Protein AF-A0A6I9NX48-F1 (afdb_monomer_lite)

Structure (mmCIF, N/CA/C/O backbone):
data_AF-A0A6I9NX48-F1
#
_entry.id   AF-A0A6I9NX48-F1
#
loop_
_atom_site.group_PDB
_atom_site.id
_atom_site.type_symbol
_atom_site.label_atom_id
_atom_site.label_alt_id
_atom_site.label_comp_id
_atom_site.label_asym_id
_atom_site.label_entity_id
_atom_site.label_seq_id
_atom_site.pdbx_PDB_ins_code
_atom_site.Cartn_x
_atom_site.Cartn_y
_atom_site.Cartn_z
_atom_site.occupancy
_atom_site.B_iso_or_equiv
_atom_site.auth_seq_id
_atom_site.auth_comp_id
_atom_site.auth_asym_id
_atom_site.auth_atom_id
_atom_site.pdbx_PDB_model_num
ATOM 1 N N . MET A 1 1 ? 32.209 -19.668 -57.848 1.00 41.44 1 MET A N 1
ATOM 2 C CA . MET A 1 1 ? 31.149 -20.028 -56.884 1.00 41.44 1 MET A CA 1
ATOM 3 C C . MET A 1 1 ? 31.487 -19.347 -55.571 1.00 41.44 1 MET A C 1
ATOM 5 O O . MET A 1 1 ? 32.591 -19.558 -55.089 1.00 41.44 1 MET A O 1
ATOM 9 N N . VAL A 1 2 ? 30.622 -18.464 -55.069 1.00 51.88 2 VAL A N 1
ATOM 10 C CA . VAL A 1 2 ? 30.822 -17.770 -53.785 1.00 51.88 2 VAL A CA 1
ATOM 11 C C . VAL A 1 2 ? 30.225 -18.647 -52.689 1.00 51.88 2 VAL A C 1
ATOM 13 O O . VAL A 1 2 ? 29.067 -19.043 -52.777 1.00 51.88 2 VAL A O 1
ATOM 16 N N . GLN A 1 3 ? 31.054 -19.012 -51.718 1.00 57.00 3 GLN A N 1
ATOM 17 C CA . GLN A 1 3 ? 30.684 -19.837 -50.572 1.00 57.00 3 GLN A CA 1
ATOM 18 C C . GLN A 1 3 ? 29.871 -18.972 -49.590 1.00 57.00 3 GLN A C 1
ATOM 20 O O . GLN A 1 3 ? 30.356 -17.896 -49.234 1.00 57.00 3 GLN A O 1
ATOM 25 N N . PRO A 1 4 ? 28.652 -19.366 -49.175 1.00 53.69 4 PRO A N 1
ATOM 26 C CA . PRO A 1 4 ? 27.907 -18.594 -48.188 1.00 53.69 4 PRO A CA 1
ATOM 27 C C . PRO A 1 4 ? 28.587 -18.750 -46.823 1.00 53.69 4 PRO A C 1
ATOM 29 O O . PRO A 1 4 ? 28.952 -19.859 -46.427 1.00 53.69 4 PRO A O 1
ATOM 32 N N . GLN A 1 5 ? 28.801 -17.634 -46.124 1.00 51.09 5 GLN A N 1
ATOM 33 C CA . GLN A 1 5 ? 29.239 -17.657 -44.730 1.00 51.09 5 GLN A CA 1
ATOM 34 C C . GLN A 1 5 ? 28.156 -18.318 -43.863 1.00 51.09 5 GLN A C 1
ATOM 36 O O . GLN A 1 5 ? 26.971 -18.146 -44.146 1.00 51.09 5 GLN A O 1
ATOM 41 N N . PRO A 1 6 ? 28.539 -19.080 -42.826 1.00 49.19 6 PRO A N 1
ATOM 42 C CA . PRO A 1 6 ? 27.578 -19.661 -41.910 1.00 49.19 6 PRO A CA 1
ATOM 43 C C . PRO A 1 6 ? 27.044 -18.547 -41.012 1.00 49.19 6 PRO A C 1
ATOM 45 O O . PRO A 1 6 ? 27.795 -17.968 -40.226 1.00 49.19 6 PRO A O 1
ATOM 48 N N . ASP A 1 7 ? 25.752 -18.255 -41.130 1.00 53.69 7 ASP A N 1
ATOM 49 C CA . ASP A 1 7 ? 25.029 -17.460 -40.145 1.00 53.69 7 ASP A CA 1
ATOM 50 C C . ASP A 1 7 ? 25.147 -18.172 -38.790 1.00 53.69 7 ASP A C 1
ATOM 52 O O . ASP A 1 7 ? 24.549 -19.225 -38.552 1.00 53.69 7 ASP A O 1
ATOM 56 N N . GLY A 1 8 ? 26.005 -17.639 -37.919 1.00 56.28 8 GLY A N 1
ATOM 57 C CA . GLY A 1 8 ? 26.118 -18.100 -36.542 1.00 56.28 8 GLY A CA 1
ATOM 58 C C . GLY A 1 8 ? 24.785 -17.899 -35.811 1.00 56.28 8 GLY A C 1
ATOM 59 O O . GLY A 1 8 ? 24.051 -16.959 -36.125 1.00 56.28 8 GLY A O 1
ATOM 60 N N . PRO A 1 9 ? 24.441 -18.763 -34.841 1.00 47.34 9 PRO A N 1
ATOM 61 C CA . PRO A 1 9 ? 23.169 -18.674 -34.143 1.00 47.34 9 PRO A CA 1
ATOM 62 C C . PRO A 1 9 ? 23.071 -17.322 -33.434 1.00 47.34 9 PRO A C 1
ATOM 64 O O . PRO A 1 9 ? 23.881 -17.000 -32.565 1.00 47.34 9 PRO A O 1
ATOM 67 N N . MET A 1 10 ? 22.068 -16.530 -33.812 1.00 52.53 10 MET A N 1
ATOM 68 C CA . MET A 1 10 ? 21.674 -15.310 -33.113 1.00 52.53 10 MET A CA 1
ATOM 69 C C . MET A 1 10 ? 21.139 -15.721 -31.731 1.00 52.53 10 MET A C 1
ATOM 71 O O . MET A 1 10 ? 19.951 -15.987 -31.550 1.00 52.53 10 MET A O 1
ATOM 75 N N . GLN A 1 11 ? 22.045 -15.877 -30.767 1.00 46.75 11 GLN A N 1
ATOM 76 C CA . GLN A 1 11 ? 21.730 -16.215 -29.385 1.00 46.75 11 GLN A CA 1
ATOM 77 C C . GLN A 1 11 ? 21.215 -14.951 -28.696 1.00 46.75 11 GLN A C 1
ATOM 79 O O . GLN A 1 11 ? 21.973 -14.159 -28.141 1.00 46.75 11 GLN A O 1
ATOM 84 N N . TRP A 1 12 ? 19.907 -14.728 -28.783 1.00 49.53 12 TRP A N 1
ATOM 85 C CA . TRP A 1 12 ? 19.230 -13.780 -27.909 1.00 49.53 12 TRP A CA 1
ATOM 86 C C . TRP A 1 12 ? 19.126 -14.444 -26.539 1.00 49.53 12 TRP A C 1
ATOM 88 O O . TRP A 1 12 ? 18.142 -15.123 -26.250 1.00 49.53 12 TRP A O 1
ATOM 98 N N . ASP A 1 13 ? 20.174 -14.314 -25.725 1.00 46.69 13 ASP A N 1
ATOM 99 C CA . ASP A 1 13 ? 20.125 -14.750 -24.333 1.00 46.69 13 ASP A CA 1
ATOM 100 C C . ASP A 1 13 ? 19.079 -13.904 -23.603 1.00 46.69 13 ASP A C 1
ATOM 102 O O . ASP A 1 13 ? 19.298 -12.758 -23.216 1.00 46.69 13 ASP A O 1
ATOM 106 N N . MET A 1 14 ? 17.898 -14.495 -23.444 1.00 43.69 14 MET A N 1
ATOM 107 C CA . MET A 1 14 ? 16.818 -14.014 -22.588 1.00 43.69 14 MET A CA 1
ATOM 108 C C . MET A 1 14 ? 17.019 -14.520 -21.149 1.00 43.69 14 MET A C 1
ATOM 110 O O . MET A 1 14 ? 16.046 -14.823 -20.459 1.00 43.69 14 MET A O 1
ATOM 114 N N . SER A 1 15 ? 18.271 -14.670 -20.695 1.00 43.69 15 SER A N 1
ATOM 115 C CA . SER A 1 15 ? 18.546 -14.966 -19.288 1.00 43.69 15 SER A CA 1
ATOM 116 C C . SER A 1 15 ? 18.327 -13.671 -18.515 1.00 43.69 15 SER A C 1
ATOM 118 O O . SER A 1 15 ? 19.039 -12.688 -18.712 1.00 43.69 15 SER A O 1
ATOM 120 N N . GLY A 1 16 ? 17.259 -13.641 -17.719 1.00 49.19 16 GLY A N 1
ATOM 121 C CA . GLY A 1 16 ? 16.837 -12.512 -16.891 1.00 49.19 16 GLY A CA 1
ATOM 122 C C . GLY A 1 16 ? 17.779 -12.274 -15.715 1.00 49.19 16 GLY A C 1
ATOM 123 O O . GLY A 1 16 ? 17.360 -12.321 -14.562 1.00 49.19 16 GLY A O 1
ATOM 124 N N . GLU A 1 17 ? 19.047 -12.038 -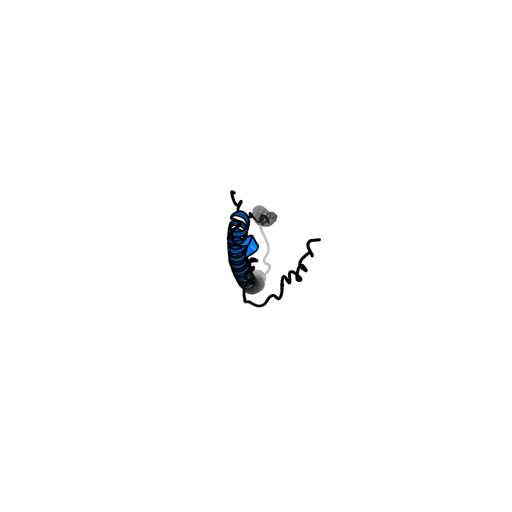16.014 1.00 40.53 17 GLU A N 1
ATOM 125 C CA . GLU A 1 17 ? 20.068 -11.608 -15.074 1.00 40.53 17 GLU A CA 1
ATOM 126 C C . GLU A 1 17 ? 20.235 -10.102 -15.280 1.00 40.53 17 GLU A C 1
ATOM 128 O O . GLU A 1 17 ? 20.226 -9.603 -16.401 1.00 40.53 17 GLU A O 1
ATOM 133 N N . GLU A 1 18 ? 20.328 -9.368 -14.180 1.00 50.53 18 GLU A N 1
ATOM 134 C CA . GLU A 1 18 ? 20.299 -7.905 -14.018 1.00 50.53 18 GLU A CA 1
ATOM 135 C C . GLU A 1 18 ? 21.277 -7.093 -14.902 1.00 50.53 18 GLU A C 1
ATOM 137 O O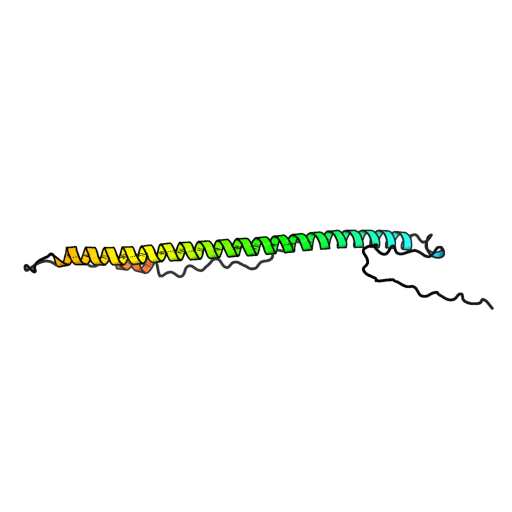 . GLU A 1 18 ? 21.301 -5.866 -14.856 1.00 50.53 18 GLU A O 1
ATOM 142 N N . SER A 1 19 ? 22.067 -7.736 -15.760 1.00 49.00 19 SER A N 1
ATOM 143 C CA . SER A 1 19 ? 22.812 -7.071 -16.822 1.00 49.00 19 SER A CA 1
ATOM 144 C C . SER A 1 19 ? 21.911 -6.916 -18.046 1.00 49.00 19 SER A C 1
ATOM 146 O O . SER A 1 19 ? 21.813 -7.806 -18.887 1.00 49.00 19 SER A O 1
ATOM 148 N N . GLY A 1 20 ? 21.210 -5.780 -18.123 1.00 52.72 20 GLY A N 1
ATOM 149 C CA . GLY A 1 20 ? 20.345 -5.420 -19.247 1.00 52.72 20 GLY A CA 1
ATOM 150 C C . GLY A 1 20 ? 21.012 -5.741 -20.583 1.00 52.72 20 GLY A C 1
ATOM 151 O O . GLY A 1 20 ? 21.960 -5.063 -20.977 1.00 52.72 20 GLY A O 1
ATOM 152 N N . GLY A 1 21 ? 20.522 -6.797 -21.244 1.00 53.88 21 GLY A N 1
ATOM 153 C CA . GLY A 1 21 ? 21.146 -7.407 -22.413 1.00 53.88 21 GLY A CA 1
ATOM 154 C C . GLY A 1 21 ? 21.378 -6.379 -23.506 1.00 53.88 21 GLY A C 1
ATOM 155 O O . GLY A 1 21 ? 20.471 -6.062 -24.279 1.00 53.88 21 GLY A O 1
ATOM 156 N N . THR A 1 22 ? 22.579 -5.810 -23.538 1.00 58.66 22 THR A N 1
ATOM 157 C CA . THR A 1 22 ? 22.973 -4.843 -24.553 1.00 58.66 22 THR A CA 1
ATOM 158 C C . THR A 1 22 ? 22.950 -5.587 -25.872 1.00 58.66 22 THR A C 1
ATOM 160 O O . THR A 1 22 ? 23.695 -6.547 -26.069 1.00 58.66 22 THR A O 1
ATOM 163 N N . LEU A 1 23 ? 22.041 -5.180 -26.755 1.00 65.06 23 LEU A N 1
ATOM 164 C CA . LEU A 1 23 ? 21.913 -5.780 -28.071 1.00 65.06 23 LEU A CA 1
ATOM 165 C C . LEU A 1 23 ? 23.164 -5.420 -28.860 1.00 65.06 23 LEU A C 1
ATOM 167 O O . LEU A 1 23 ? 23.324 -4.293 -29.326 1.00 65.06 23 LEU A O 1
ATOM 171 N N . ARG A 1 24 ? 24.098 -6.368 -28.932 1.00 69.38 24 ARG A N 1
ATOM 172 C CA . ARG A 1 24 ? 25.359 -6.178 -29.634 1.00 69.38 24 ARG A CA 1
ATOM 173 C C . ARG A 1 24 ? 25.094 -6.223 -31.133 1.00 69.38 24 ARG A C 1
ATOM 175 O O . ARG A 1 24 ? 24.720 -7.258 -31.675 1.00 69.38 24 ARG A O 1
ATOM 182 N N . VAL A 1 25 ? 25.303 -5.089 -31.789 1.00 71.25 25 VAL A N 1
ATOM 183 C CA . VAL A 1 25 ? 25.123 -4.953 -33.237 1.00 71.25 25 VAL A CA 1
ATOM 184 C C . VAL A 1 25 ? 26.311 -5.581 -33.965 1.00 71.25 25 VAL A C 1
ATOM 186 O O . VAL A 1 25 ? 27.455 -5.270 -33.616 1.00 71.25 25 VAL A O 1
ATOM 189 N N . PRO A 1 26 ? 26.078 -6.434 -34.975 1.00 76.88 26 PRO A N 1
ATOM 190 C CA . PRO A 1 26 ? 27.127 -6.879 -35.884 1.00 76.88 26 PRO A CA 1
ATOM 191 C C . PRO A 1 26 ? 27.815 -5.686 -36.583 1.00 76.88 26 PRO A C 1
ATOM 193 O O . PRO A 1 26 ? 27.127 -4.726 -36.947 1.00 76.88 26 PRO A O 1
ATOM 196 N N . PRO A 1 27 ? 29.147 -5.709 -36.785 1.00 70.25 27 PRO A N 1
ATOM 197 C CA . PRO A 1 27 ? 29.900 -4.599 -37.385 1.00 70.25 27 PRO A CA 1
ATOM 198 C C . PRO A 1 27 ? 29.360 -4.136 -38.744 1.00 70.25 27 PRO A C 1
ATOM 200 O O . PRO A 1 27 ? 29.449 -2.958 -39.080 1.00 70.25 27 PRO A O 1
ATOM 203 N N . GLU A 1 28 ? 28.763 -5.050 -39.505 1.00 77.44 28 GLU A N 1
ATOM 204 C CA . GLU A 1 28 ? 28.191 -4.821 -40.832 1.00 77.44 28 GLU A CA 1
ATOM 205 C C . GLU A 1 28 ? 26.937 -3.937 -40.780 1.00 77.44 28 GLU A C 1
ATOM 207 O O . GLU A 1 28 ? 26.618 -3.242 -41.741 1.00 77.44 28 GLU A O 1
ATOM 212 N N . LEU A 1 29 ? 26.228 -3.952 -39.648 1.00 77.00 29 LEU A N 1
ATOM 213 C CA . LEU A 1 29 ? 24.997 -3.197 -39.413 1.00 77.00 29 LEU A CA 1
ATOM 214 C C . LEU A 1 29 ? 25.225 -1.959 -38.538 1.00 77.00 29 LEU A C 1
ATOM 216 O O . LEU A 1 29 ? 24.318 -1.143 -38.394 1.00 77.00 29 LEU A O 1
ATOM 220 N N . ALA A 1 30 ? 26.429 -1.788 -37.987 1.00 74.88 30 ALA A N 1
ATOM 221 C CA . ALA A 1 30 ? 26.768 -0.676 -37.100 1.00 74.88 30 ALA A CA 1
ATOM 222 C C . ALA A 1 30 ? 26.708 0.701 -37.792 1.00 74.88 30 ALA A C 1
ATOM 224 O O . ALA A 1 30 ? 26.502 1.712 -37.126 1.00 74.88 30 ALA A O 1
ATOM 225 N N . SER A 1 31 ? 26.860 0.755 -39.120 1.00 78.19 31 SER A N 1
ATOM 226 C CA . SER A 1 31 ? 26.717 1.984 -39.915 1.00 78.19 31 SER A CA 1
ATOM 227 C C . SER A 1 31 ? 25.282 2.254 -40.382 1.00 78.19 31 SER A C 1
ATOM 229 O O . SER A 1 31 ? 25.024 3.291 -40.991 1.00 78.19 31 SER A O 1
ATOM 231 N N . ASN A 1 32 ? 24.336 1.345 -40.120 1.00 90.25 32 ASN A N 1
ATOM 232 C CA . ASN A 1 32 ? 22.952 1.512 -40.542 1.00 90.25 32 ASN A CA 1
ATOM 233 C C . ASN A 1 32 ? 22.200 2.444 -39.577 1.00 90.25 32 ASN A C 1
ATOM 235 O O . ASN A 1 32 ? 21.952 2.109 -38.419 1.00 90.25 32 ASN A O 1
ATOM 239 N N . GLU A 1 33 ? 21.793 3.610 -40.074 1.00 91.06 33 GLU A N 1
ATOM 240 C CA . GLU A 1 33 ? 21.116 4.640 -39.275 1.00 91.06 33 GLU A CA 1
ATOM 241 C C . GLU A 1 33 ? 19.787 4.163 -38.667 1.00 91.06 33 GLU A C 1
ATOM 243 O O . GLU A 1 33 ? 19.454 4.525 -37.537 1.00 91.06 33 GLU A O 1
ATOM 248 N N . VAL A 1 34 ? 19.040 3.315 -39.382 1.00 92.56 34 VAL A N 1
ATOM 249 C CA . VAL A 1 34 ? 17.769 2.755 -38.896 1.00 92.56 34 VAL A CA 1
ATOM 250 C C . VAL A 1 34 ? 18.018 1.807 -37.727 1.00 92.56 34 VAL A C 1
ATOM 252 O O . VAL A 1 34 ? 17.303 1.869 -36.729 1.00 92.56 34 VAL A O 1
ATOM 255 N N . VAL A 1 35 ? 19.054 0.969 -37.815 1.00 88.00 35 VAL A N 1
ATOM 256 C CA . VAL A 1 35 ? 19.450 0.054 -36.732 1.00 88.00 35 VAL A CA 1
ATOM 257 C C . VAL A 1 35 ? 19.859 0.844 -35.491 1.00 88.00 35 VAL A C 1
ATOM 259 O O . VAL A 1 35 ? 19.361 0.566 -34.402 1.00 88.00 35 VAL A O 1
ATOM 262 N N . THR A 1 36 ? 20.683 1.881 -35.649 1.00 86.88 36 THR A N 1
ATOM 263 C CA . THR A 1 36 ? 21.094 2.757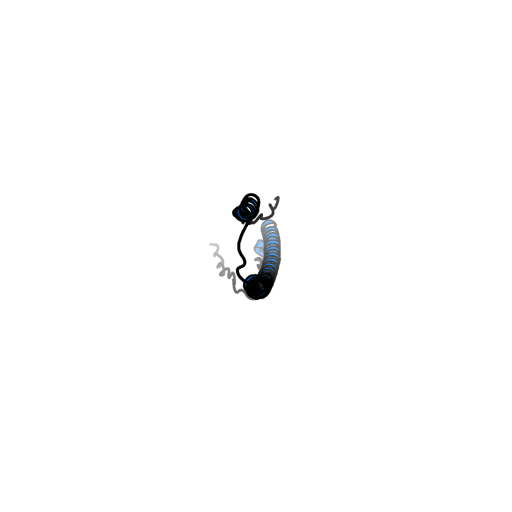 -34.540 1.00 86.88 36 THR A CA 1
ATOM 264 C C . THR A 1 36 ? 19.898 3.432 -33.870 1.00 86.88 36 THR A C 1
ATOM 266 O O . THR A 1 36 ? 19.8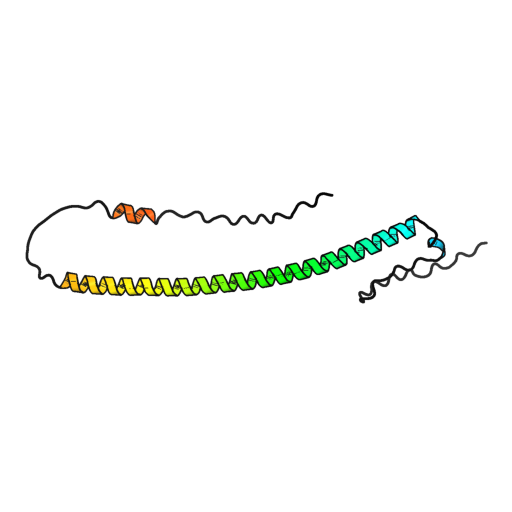07 3.444 -32.641 1.00 86.88 36 THR A O 1
ATOM 269 N N . ARG A 1 37 ? 18.940 3.941 -34.655 1.00 92.75 37 ARG A N 1
ATOM 270 C CA . ARG A 1 37 ? 17.713 4.538 -34.117 1.00 92.75 37 ARG A CA 1
ATOM 271 C C . ARG A 1 37 ? 16.868 3.522 -33.347 1.00 92.75 37 ARG A C 1
ATOM 273 O O . ARG A 1 37 ? 16.483 3.802 -32.218 1.00 92.75 37 ARG A O 1
ATOM 280 N N . LEU A 1 38 ? 16.629 2.340 -33.917 1.00 92.56 38 LEU A N 1
ATOM 281 C CA . LEU A 1 38 ? 15.837 1.287 -33.272 1.00 92.56 38 LEU A CA 1
ATOM 282 C C . LEU A 1 38 ? 16.450 0.820 -31.948 1.00 92.56 38 LEU A C 1
ATOM 284 O O . LEU A 1 38 ? 15.718 0.498 -31.016 1.00 92.56 38 LEU A O 1
ATOM 288 N N . LEU A 1 39 ? 17.778 0.794 -31.841 1.00 88.25 39 LEU A N 1
ATOM 289 C CA . LEU A 1 39 ? 18.460 0.471 -30.587 1.00 88.25 39 LEU A CA 1
ATOM 290 C C . LEU A 1 39 ? 18.273 1.565 -29.539 1.00 88.25 39 LEU A C 1
ATOM 292 O O . LEU A 1 39 ? 18.029 1.245 -28.377 1.00 88.25 39 LEU A O 1
ATOM 296 N N . GLY A 1 40 ? 18.337 2.834 -29.951 1.00 90.38 40 GLY A N 1
ATOM 297 C CA . GLY A 1 40 ? 18.008 3.968 -29.089 1.00 90.38 40 GLY A CA 1
ATOM 298 C C . GLY A 1 40 ? 16.573 3.884 -28.570 1.00 90.38 40 GLY A C 1
ATOM 299 O O . GLY A 1 40 ? 16.353 3.936 -27.360 1.00 90.38 40 GLY A O 1
ATOM 300 N N . ASP A 1 41 ? 15.612 3.652 -29.464 1.00 94.69 41 ASP A N 1
ATOM 301 C CA . ASP A 1 41 ? 14.199 3.499 -29.108 1.00 94.69 41 ASP A CA 1
ATOM 302 C C . ASP A 1 41 ? 13.992 2.287 -28.175 1.00 94.69 41 ASP A C 1
ATOM 304 O O . ASP A 1 41 ? 13.283 2.375 -27.172 1.00 94.69 41 ASP A O 1
ATOM 308 N N . ASN A 1 42 ? 14.655 1.152 -28.436 1.00 93.75 42 ASN A N 1
ATOM 309 C CA . ASN A 1 42 ? 14.569 -0.036 -27.581 1.00 93.75 42 ASN A CA 1
ATOM 310 C C . ASN A 1 42 ? 15.135 0.214 -26.178 1.00 93.75 42 ASN A C 1
ATOM 312 O O . ASN A 1 42 ? 14.544 -0.225 -25.190 1.00 93.75 42 ASN A O 1
ATOM 316 N N . GLN A 1 43 ? 16.248 0.941 -26.083 1.00 93.38 43 GLN A N 1
ATOM 317 C CA . GLN A 1 43 ? 16.833 1.328 -24.805 1.00 93.38 43 GLN A CA 1
ATOM 318 C C . GLN A 1 43 ? 15.872 2.226 -24.017 1.00 93.38 43 GLN A C 1
ATOM 320 O O . GLN A 1 43 ? 15.589 1.950 -22.850 1.00 93.38 43 GLN A O 1
ATOM 325 N N . GLN A 1 44 ? 15.284 3.233 -24.667 1.00 95.94 44 GLN A N 1
ATOM 326 C CA . GLN A 1 44 ? 14.290 4.107 -24.040 1.00 95.94 44 GLN A CA 1
ATOM 327 C C . GLN A 1 44 ? 13.052 3.334 -23.567 1.00 95.94 44 GLN A C 1
ATOM 329 O O . GLN A 1 44 ? 12.552 3.582 -22.468 1.00 95.94 44 GLN A O 1
ATOM 334 N N . LEU A 1 45 ? 12.570 2.370 -24.358 1.00 96.88 45 LEU A N 1
ATOM 335 C CA . LEU A 1 45 ? 11.448 1.509 -23.979 1.00 96.88 45 LEU A CA 1
ATOM 336 C C . LEU A 1 45 ? 11.775 0.643 -22.761 1.00 96.88 45 LEU A C 1
ATOM 338 O O . LEU A 1 45 ? 10.942 0.510 -21.865 1.00 96.88 45 LEU A O 1
ATOM 342 N N . ARG A 1 46 ? 12.985 0.081 -22.691 1.00 93.81 46 ARG A N 1
ATOM 343 C CA . ARG A 1 46 ? 13.434 -0.704 -21.532 1.00 93.81 46 ARG A CA 1
ATOM 344 C C . ARG A 1 46 ? 13.495 0.146 -20.271 1.00 93.81 46 ARG A C 1
ATOM 346 O O . ARG A 1 46 ? 12.966 -0.265 -19.242 1.00 93.81 46 ARG A O 1
ATOM 353 N N . GLU A 1 47 ? 14.062 1.343 -20.355 1.00 96.56 47 GLU A N 1
ATOM 354 C CA . GLU A 1 47 ? 14.120 2.279 -19.229 1.00 96.56 47 GLU A CA 1
ATOM 355 C C . GLU A 1 47 ? 12.725 2.749 -18.797 1.00 96.56 47 GLU A C 1
ATOM 357 O O . GLU A 1 47 ? 12.433 2.860 -17.604 1.00 96.56 47 GLU A O 1
ATOM 362 N N . ALA A 1 48 ? 11.829 3.015 -19.750 1.00 97.56 48 ALA A N 1
ATOM 363 C CA . ALA A 1 48 ? 10.439 3.354 -19.459 1.00 97.56 48 ALA A CA 1
ATOM 364 C C . ALA A 1 48 ? 9.717 2.196 -18.752 1.00 97.56 48 ALA A C 1
ATOM 366 O O . ALA A 1 48 ? 9.037 2.415 -17.747 1.00 97.56 48 ALA A O 1
ATOM 367 N N . LEU A 1 49 ? 9.915 0.963 -19.221 1.00 97.69 49 LEU A N 1
ATOM 368 C CA . LEU A 1 49 ? 9.333 -0.233 -18.622 1.00 97.69 49 LEU A CA 1
ATOM 369 C C . LEU A 1 49 ? 9.894 -0.507 -17.220 1.00 97.69 49 LEU A C 1
ATOM 371 O O . LEU A 1 49 ? 9.139 -0.871 -16.321 1.00 97.69 49 LEU A O 1
ATOM 375 N N . GLN A 1 50 ? 11.194 -0.306 -17.000 1.00 97.56 50 GLN A N 1
ATOM 376 C CA . GLN A 1 50 ? 11.811 -0.420 -15.675 1.00 97.56 50 GLN A CA 1
ATOM 377 C C . GLN A 1 50 ? 11.215 0.594 -14.693 1.00 97.56 50 GLN A C 1
ATOM 379 O O . GLN A 1 50 ? 10.781 0.212 -13.604 1.00 97.56 50 GLN A O 1
ATOM 384 N N . ARG A 1 51 ? 11.114 1.870 -15.095 1.00 98.12 51 ARG A N 1
ATOM 385 C CA . ARG A 1 51 ? 10.475 2.920 -14.284 1.00 98.12 51 ARG A CA 1
ATOM 386 C C . ARG A 1 51 ? 9.012 2.600 -13.985 1.00 98.12 51 ARG A C 1
ATOM 388 O O . ARG A 1 51 ? 8.576 2.761 -12.849 1.00 98.12 51 ARG A O 1
ATOM 395 N N . SER A 1 52 ? 8.271 2.112 -14.981 1.00 98.50 52 SER A N 1
ATOM 396 C CA . SER A 1 52 ? 6.873 1.710 -14.813 1.00 98.50 52 SER A CA 1
ATOM 397 C C . SER A 1 52 ? 6.734 0.550 -13.824 1.00 98.50 52 SER A C 1
ATOM 399 O O . SER A 1 52 ? 5.951 0.650 -12.886 1.00 98.50 52 SER A O 1
ATOM 401 N N . ASN A 1 53 ? 7.543 -0.504 -13.949 1.00 98.50 53 ASN A N 1
ATOM 402 C CA . ASN A 1 53 ? 7.518 -1.632 -13.015 1.00 98.50 53 ASN A CA 1
ATOM 403 C C . ASN A 1 53 ? 7.846 -1.218 -11.576 1.00 98.50 53 ASN A C 1
ATOM 405 O O . ASN A 1 53 ? 7.214 -1.711 -10.643 1.00 98.50 53 ASN A O 1
ATOM 409 N N . LEU A 1 54 ? 8.807 -0.310 -11.383 1.00 98.19 54 LEU A N 1
ATOM 410 C CA . LEU A 1 54 ? 9.110 0.231 -10.059 1.00 98.19 54 LEU A CA 1
ATOM 411 C C . LEU A 1 54 ? 7.911 0.993 -9.480 1.00 98.19 54 LEU A C 1
ATOM 413 O O . LEU A 1 54 ? 7.523 0.747 -8.340 1.00 98.19 54 L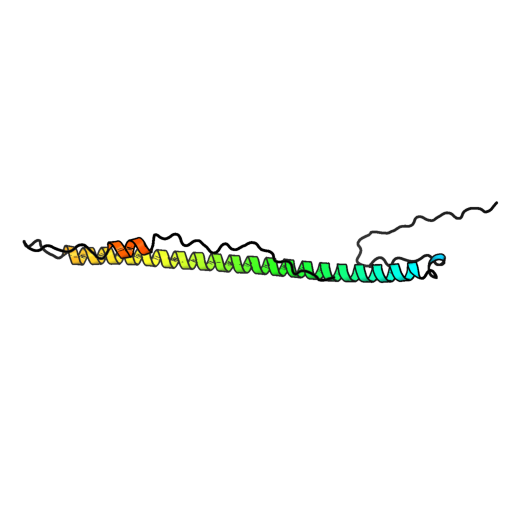EU A O 1
ATOM 417 N N . ALA A 1 55 ? 7.293 1.866 -10.277 1.00 98.31 55 ALA A N 1
ATOM 418 C CA . ALA A 1 55 ? 6.105 2.601 -9.860 1.00 98.31 55 ALA A CA 1
ATOM 419 C C . ALA A 1 55 ? 4.941 1.654 -9.525 1.00 98.31 55 ALA A C 1
ATOM 421 O O . ALA A 1 55 ? 4.278 1.841 -8.510 1.00 98.31 55 ALA A O 1
ATOM 422 N N . LEU A 1 56 ? 4.714 0.599 -10.319 1.00 98.75 56 LEU A N 1
ATOM 423 C CA . LEU A 1 56 ? 3.689 -0.404 -10.014 1.00 98.75 56 LEU A CA 1
ATOM 424 C C . LEU A 1 56 ? 3.936 -1.084 -8.664 1.00 98.75 56 LEU A C 1
ATOM 426 O O . LEU A 1 56 ? 2.997 -1.223 -7.885 1.00 98.75 56 LEU A O 1
ATOM 430 N N . ARG A 1 57 ? 5.182 -1.470 -8.362 1.00 98.56 57 ARG A N 1
ATOM 431 C CA . ARG A 1 57 ? 5.533 -2.084 -7.069 1.00 98.56 57 ARG A CA 1
ATOM 432 C C . ARG A 1 57 ? 5.218 -1.152 -5.902 1.00 98.56 57 ARG A C 1
ATOM 434 O O . ARG A 1 57 ? 4.520 -1.562 -4.982 1.00 98.56 57 ARG A O 1
ATOM 441 N N . GLN A 1 58 ? 5.625 0.113 -6.002 1.00 98.50 58 GLN A N 1
ATOM 442 C CA . GLN A 1 58 ? 5.316 1.135 -4.995 1.00 98.50 58 GLN A CA 1
ATOM 443 C C . GLN A 1 58 ? 3.803 1.294 -4.799 1.00 98.50 58 GLN A C 1
ATOM 445 O O . GLN A 1 58 ? 3.316 1.332 -3.674 1.00 98.50 58 GLN A O 1
ATOM 450 N N . ARG A 1 59 ? 3.028 1.315 -5.891 1.00 98.56 59 ARG A N 1
ATOM 451 C CA . ARG A 1 59 ? 1.563 1.413 -5.825 1.00 98.56 59 ARG A CA 1
ATOM 452 C C . ARG A 1 59 ? 0.911 0.188 -5.190 1.00 98.56 59 ARG A C 1
ATOM 454 O O . ARG A 1 59 ? -0.092 0.349 -4.497 1.00 98.56 59 ARG A O 1
ATOM 461 N N . CYS A 1 60 ? 1.452 -1.010 -5.408 1.00 98.38 60 CYS A N 1
ATOM 462 C CA . CYS A 1 60 ? 0.989 -2.214 -4.718 1.00 98.38 60 CYS A CA 1
ATOM 463 C C . CYS A 1 60 ? 1.249 -2.122 -3.210 1.00 98.38 60 CYS A C 1
ATOM 465 O O . CYS A 1 60 ? 0.329 -2.343 -2.427 1.00 98.38 60 CYS A O 1
ATOM 467 N N . GLU A 1 61 ? 2.450 -1.712 -2.802 1.00 98.56 61 GLU A N 1
ATOM 468 C CA . GLU A 1 61 ? 2.806 -1.531 -1.388 1.00 98.56 61 GLU A CA 1
ATOM 469 C C . GLU A 1 61 ? 1.925 -0.467 -0.704 1.00 98.56 61 GLU A C 1
ATOM 471 O O . GLU A 1 61 ? 1.405 -0.680 0.394 1.00 98.56 61 GLU A O 1
ATOM 476 N N . GLU A 1 62 ? 1.678 0.664 -1.373 1.00 98.56 62 GLU A N 1
ATOM 477 C CA . GLU A 1 62 ? 0.758 1.703 -0.894 1.00 98.56 62 GLU A CA 1
ATOM 478 C C . GLU A 1 62 ? -0.670 1.175 -0.723 1.00 98.56 62 GLU A C 1
ATOM 480 O O . GLU A 1 62 ? -1.328 1.478 0.277 1.00 98.56 62 GLU A O 1
ATOM 485 N N . MET A 1 63 ? -1.152 0.385 -1.689 1.00 98.44 63 MET A N 1
ATOM 486 C CA . MET A 1 63 ? -2.488 -0.206 -1.658 1.00 98.44 63 MET A CA 1
ATOM 487 C C . MET A 1 63 ? -2.634 -1.191 -0.497 1.00 98.44 63 MET A C 1
ATOM 489 O O . MET A 1 63 ? -3.626 -1.140 0.228 1.00 98.44 63 MET A O 1
ATOM 493 N N . GLU A 1 64 ? -1.645 -2.055 -0.276 1.00 98.44 64 GLU A N 1
ATOM 494 C CA . GLU A 1 64 ? -1.621 -2.981 0.859 1.00 98.44 64 GLU A CA 1
ATOM 495 C C . GLU A 1 64 ? -1.607 -2.226 2.196 1.00 98.44 64 GLU A C 1
ATOM 497 O O . GLU A 1 64 ? -2.408 -2.513 3.092 1.00 98.44 64 GLU A O 1
ATOM 502 N N . GLY A 1 65 ? -0.767 -1.192 2.314 1.00 98.56 65 GLY A N 1
ATOM 503 C CA . GLY A 1 65 ? -0.720 -0.332 3.496 1.00 98.56 65 GLY A CA 1
ATOM 504 C C . GLY A 1 65 ? -2.019 0.447 3.731 1.00 98.56 65 GLY A C 1
ATOM 505 O O . GLY A 1 65 ? -2.420 0.677 4.877 1.00 98.56 65 GLY A O 1
ATOM 506 N N . TRP A 1 66 ? -2.712 0.856 2.667 1.00 98.56 66 TRP A N 1
ATOM 507 C CA . TRP A 1 66 ? -4.037 1.465 2.760 1.00 98.56 66 TRP A CA 1
ATOM 508 C C . TRP A 1 66 ? -5.083 0.456 3.249 1.00 98.56 66 TRP A C 1
ATOM 510 O O . TRP A 1 66 ? -5.742 0.723 4.252 1.00 98.56 66 TRP A O 1
ATOM 520 N N . GLN A 1 67 ? -5.163 -0.729 2.636 1.00 98.75 67 GLN A N 1
ATOM 521 C CA . GLN A 1 67 ? -6.095 -1.794 3.032 1.00 98.75 67 GLN A CA 1
ATOM 522 C C . GLN A 1 67 ? -5.943 -2.176 4.506 1.00 98.75 67 GLN A C 1
ATOM 524 O O . GLN A 1 67 ? -6.938 -2.293 5.225 1.00 98.75 67 GLN A O 1
ATOM 529 N N . GLN A 1 68 ? -4.704 -2.325 4.982 1.00 98.69 68 GLN A N 1
ATOM 530 C CA . GLN A 1 68 ? -4.449 -2.687 6.373 1.00 98.69 68 GLN A CA 1
ATOM 531 C C . GLN A 1 68 ? -4.904 -1.594 7.349 1.00 98.69 68 GLN A C 1
ATOM 533 O O . GLN A 1 68 ? -5.523 -1.906 8.369 1.00 98.69 68 GLN A O 1
ATOM 538 N N . ARG A 1 69 ? -4.653 -0.315 7.034 1.00 98.50 69 ARG A N 1
ATOM 539 C CA . ARG A 1 69 ? -5.127 0.814 7.852 1.00 98.50 69 ARG A CA 1
ATOM 540 C C . ARG A 1 69 ? -6.646 0.897 7.866 1.00 98.50 69 ARG A C 1
ATOM 542 O O . ARG A 1 69 ? -7.234 0.919 8.941 1.00 98.50 69 ARG A O 1
ATOM 549 N N . THR A 1 70 ? -7.283 0.847 6.699 1.00 98.62 70 THR A N 1
ATOM 550 C CA . THR A 1 70 ? -8.745 0.893 6.579 1.00 98.62 70 THR A CA 1
ATOM 551 C C . THR A 1 70 ? -9.412 -0.269 7.312 1.00 98.62 70 THR A C 1
ATOM 553 O O . THR A 1 70 ? -10.432 -0.089 7.980 1.00 98.62 70 THR A O 1
ATOM 556 N N . ARG A 1 71 ? -8.828 -1.470 7.244 1.00 98.69 71 ARG A N 1
ATOM 557 C CA . ARG A 1 71 ? -9.299 -2.618 8.020 1.00 98.69 71 ARG A CA 1
ATOM 558 C C . ARG A 1 71 ? -9.192 -2.362 9.525 1.00 98.69 71 ARG A C 1
ATOM 560 O O . ARG A 1 71 ? -10.181 -2.569 10.225 1.00 98.69 71 ARG A O 1
ATOM 567 N N . GLY A 1 72 ? -8.038 -1.896 10.002 1.00 98.69 72 GLY A N 1
ATOM 568 C CA . GLY A 1 72 ? -7.826 -1.580 11.417 1.00 98.69 72 GLY A CA 1
ATOM 569 C C . GLY A 1 72 ? -8.777 -0.496 11.936 1.00 98.69 72 GLY A C 1
ATOM 570 O O . GLY A 1 72 ? -9.362 -0.648 13.005 1.00 98.69 72 GLY A O 1
ATOM 571 N N . GLU A 1 73 ? -9.011 0.559 11.154 1.00 98.62 73 GLU A N 1
ATOM 572 C CA . GLU A 1 73 ? -9.975 1.618 11.479 1.00 98.62 73 GLU A CA 1
ATOM 573 C C . GLU A 1 73 ? -11.405 1.076 11.584 1.00 98.62 73 GLU A C 1
ATOM 575 O O . GLU A 1 73 ? -12.120 1.379 12.542 1.00 98.62 73 GLU A O 1
ATOM 580 N N . ARG A 1 74 ? -11.823 0.226 10.638 1.00 98.69 74 ARG A N 1
ATOM 581 C CA . ARG A 1 74 ? -13.150 -0.404 10.670 1.00 98.69 74 ARG A CA 1
ATOM 582 C C . ARG A 1 74 ? -13.325 -1.298 11.896 1.00 98.69 74 ARG A C 1
ATOM 584 O O . ARG A 1 74 ? -14.381 -1.270 12.525 1.00 98.69 74 ARG A O 1
ATOM 591 N N . GLU A 1 75 ? -12.314 -2.096 12.228 1.00 98.75 75 GLU A N 1
ATOM 592 C CA . GLU A 1 75 ? -12.323 -2.962 13.411 1.00 98.75 75 GLU A CA 1
ATOM 593 C C . GLU A 1 75 ? -12.413 -2.131 14.697 1.00 98.75 75 GLU A C 1
ATOM 595 O O . GLU A 1 75 ? -13.269 -2.402 15.541 1.00 98.75 75 GLU A O 1
ATOM 600 N N . PHE A 1 76 ? -11.623 -1.059 14.802 1.00 98.69 76 PHE A N 1
ATOM 601 C CA . PHE A 1 76 ? -11.693 -0.121 15.919 1.00 98.69 76 PHE A CA 1
ATOM 602 C C . PHE A 1 76 ? -13.097 0.477 16.072 1.00 98.69 76 PHE A C 1
ATOM 604 O O . PHE A 1 76 ? -13.689 0.393 17.149 1.00 98.69 76 PHE A O 1
ATOM 611 N N . LEU A 1 77 ? -13.667 1.028 14.997 1.00 98.75 77 LEU A N 1
ATOM 612 C CA . LEU A 1 77 ? -15.008 1.618 15.026 1.00 98.75 77 LEU A CA 1
ATOM 613 C C . LEU A 1 77 ? -16.084 0.592 15.395 1.00 98.75 77 LEU A C 1
ATOM 615 O O . LEU A 1 77 ? -16.974 0.907 16.182 1.00 98.75 77 LEU A O 1
ATOM 619 N N . SER A 1 78 ? -15.984 -0.639 14.887 1.00 98.69 78 SER A N 1
ATOM 620 C CA . SER A 1 78 ? -16.885 -1.735 15.255 1.00 98.69 78 SER A CA 1
ATOM 621 C C . SER A 1 78 ? -16.838 -2.021 16.758 1.00 98.69 78 SER A C 1
ATOM 623 O O . SER A 1 78 ? -17.888 -2.100 17.396 1.00 98.69 78 SER A O 1
ATOM 625 N N . CYS A 1 79 ? -15.643 -2.127 17.344 1.00 98.56 79 CYS A N 1
ATOM 626 C CA . CYS A 1 79 ? -15.488 -2.337 18.784 1.00 98.56 79 CYS A CA 1
ATOM 627 C C . CYS A 1 79 ? -16.088 -1.176 19.590 1.00 98.56 79 CYS A C 1
ATOM 629 O O . CYS A 1 79 ? -16.922 -1.400 20.466 1.00 98.56 79 CYS A O 1
ATOM 631 N N . ARG A 1 80 ? -15.756 0.074 19.237 1.00 98.75 80 ARG A N 1
ATOM 632 C CA . ARG A 1 80 ? -16.299 1.268 19.911 1.00 98.75 80 ARG A CA 1
ATOM 633 C C . ARG A 1 80 ? -17.821 1.348 19.817 1.00 98.75 80 ARG A C 1
ATOM 635 O O . ARG A 1 80 ? -18.477 1.719 20.789 1.00 98.75 80 ARG A O 1
ATOM 642 N N . PHE A 1 81 ? -18.388 0.989 18.668 1.00 98.75 81 PHE A N 1
ATOM 643 C CA . PHE A 1 81 ? -19.833 0.962 18.475 1.00 98.75 81 PHE A CA 1
ATOM 644 C C . PHE A 1 81 ? -20.504 -0.100 19.350 1.00 98.75 81 PHE A C 1
ATOM 646 O O . PHE A 1 81 ? -21.516 0.184 19.987 1.00 98.75 81 PHE A O 1
ATOM 653 N N . GLN A 1 82 ? -19.934 -1.305 19.425 1.00 98.75 82 GLN A N 1
ATOM 654 C CA . GLN A 1 82 ? -20.451 -2.372 20.286 1.00 98.75 82 GLN A CA 1
ATOM 655 C C . GLN A 1 82 ? -20.404 -1.979 21.766 1.00 98.75 82 GLN A C 1
ATOM 657 O O . GLN A 1 82 ? -21.389 -2.173 22.477 1.00 98.75 82 GLN A O 1
ATOM 662 N N . GLU A 1 83 ? -19.307 -1.368 22.219 1.00 98.75 83 GLU A N 1
ATOM 663 C CA . GLU A 1 83 ? -19.193 -0.833 23.581 1.00 98.75 83 GLU A CA 1
ATOM 664 C C . GLU A 1 83 ? -20.275 0.215 23.873 1.00 98.75 83 GLU A C 1
ATOM 666 O O . GLU A 1 83 ? -20.967 0.134 24.890 1.00 98.75 83 GLU A O 1
ATOM 671 N N . ALA A 1 84 ? -20.454 1.181 22.967 1.00 98.69 84 ALA A N 1
ATOM 672 C CA . ALA A 1 84 ? -21.466 2.223 23.111 1.00 98.69 84 ALA A CA 1
ATOM 673 C C . ALA A 1 84 ? -22.883 1.634 23.140 1.00 98.69 84 ALA A C 1
ATOM 675 O O . ALA A 1 84 ? -23.695 2.010 23.985 1.00 98.69 84 ALA A O 1
ATOM 676 N N . ARG A 1 85 ? -23.173 0.664 22.267 1.00 98.62 85 ARG A N 1
ATOM 677 C CA . ARG A 1 85 ? -24.456 -0.041 22.241 1.00 98.62 85 ARG A CA 1
ATOM 678 C C . ARG A 1 85 ? -24.725 -0.769 23.558 1.00 98.62 85 ARG A C 1
ATOM 680 O O . ARG A 1 85 ? -25.801 -0.602 24.126 1.00 98.62 85 ARG A O 1
ATOM 687 N N . ALA A 1 86 ? -23.751 -1.521 24.069 1.00 98.69 86 ALA A N 1
ATOM 688 C CA . ALA A 1 86 ? -23.882 -2.237 25.337 1.00 98.69 86 ALA A CA 1
ATOM 689 C C . ALA A 1 86 ? -24.102 -1.283 26.524 1.00 98.69 86 ALA A C 1
ATOM 691 O O . ALA A 1 86 ? -24.833 -1.606 27.462 1.00 98.69 86 ALA A O 1
ATOM 692 N N . LEU A 1 87 ? -23.484 -0.098 26.493 1.00 98.69 87 LEU A N 1
ATOM 693 C CA . LEU A 1 87 ? -23.723 0.942 27.491 1.00 98.69 87 LEU A CA 1
ATOM 694 C C . LEU A 1 87 ? -25.162 1.471 27.420 1.00 98.69 87 LEU A C 1
ATOM 696 O O . LEU A 1 87 ? -25.826 1.551 28.450 1.00 98.69 87 LEU A O 1
ATOM 700 N N . VAL A 1 88 ? -25.658 1.788 26.222 1.00 98.75 88 VAL A N 1
ATOM 701 C CA . VAL A 1 88 ? -27.036 2.270 26.026 1.00 98.75 88 VAL A CA 1
ATOM 702 C C . VAL A 1 88 ? -28.059 1.230 26.482 1.00 98.75 88 VAL A C 1
ATOM 704 O O . VAL A 1 88 ? -28.997 1.577 27.193 1.00 98.75 88 VAL A O 1
ATOM 707 N N . GLU A 1 89 ? -27.872 -0.042 26.124 1.00 98.69 89 GLU A N 1
ATOM 708 C CA . GLU A 1 89 ? -28.771 -1.129 26.533 1.00 98.69 89 GLU A CA 1
ATOM 709 C C . GLU A 1 89 ? -28.825 -1.275 28.062 1.00 98.69 89 GLU A C 1
ATOM 711 O O . GLU A 1 89 ? -29.907 -1.411 28.634 1.00 98.69 89 GLU A O 1
ATOM 716 N N . ARG A 1 90 ? -27.678 -1.165 28.741 1.00 98.56 90 ARG A N 1
ATOM 717 C CA . ARG A 1 90 ? -27.603 -1.218 30.208 1.00 98.56 90 ARG A CA 1
ATOM 718 C C . ARG A 1 90 ? -28.281 -0.020 30.866 1.00 98.56 90 ARG A C 1
ATOM 720 O O . ARG A 1 90 ? -29.105 -0.203 31.755 1.00 98.56 90 ARG A O 1
ATOM 727 N N . LEU A 1 91 ? -28.001 1.193 30.389 1.00 98.50 91 LEU A N 1
ATOM 728 C CA . LEU A 1 91 ? -28.646 2.409 30.891 1.00 98.50 91 LEU A CA 1
ATOM 729 C C . LEU A 1 91 ? -30.162 2.384 30.662 1.00 98.50 91 LEU A C 1
ATOM 731 O O . LEU A 1 91 ? -30.918 2.865 31.501 1.00 98.50 91 LEU A O 1
ATOM 735 N N . ALA A 1 92 ? -30.635 1.809 29.554 1.00 98.00 92 ALA A N 1
ATOM 736 C CA . ALA A 1 92 ? -32.062 1.625 29.310 1.00 98.00 92 ALA A CA 1
ATOM 737 C C . ALA A 1 92 ? -32.696 0.653 30.322 1.00 98.00 92 ALA A C 1
ATOM 739 O O . ALA A 1 92 ? -33.767 0.941 30.855 1.00 98.00 92 ALA A O 1
ATOM 740 N N . GLN A 1 93 ? -32.026 -0.462 30.636 1.00 97.75 93 GLN A N 1
ATOM 741 C CA . GLN A 1 93 ? -32.479 -1.417 31.658 1.00 97.75 93 GLN A CA 1
ATOM 742 C C . GLN A 1 93 ? -32.515 -0.791 33.057 1.00 97.75 93 GLN A C 1
ATOM 744 O O . GLN A 1 93 ? -33.488 -0.969 33.794 1.00 97.75 93 GLN A O 1
ATOM 749 N N . GLU A 1 94 ? -31.484 -0.025 33.414 1.00 97.25 94 GLU A N 1
ATOM 750 C CA . GLU A 1 94 ? -31.426 0.721 34.673 1.00 97.25 94 GLU A CA 1
ATOM 751 C C . GLU A 1 94 ? -32.547 1.765 34.746 1.00 97.25 94 GLU A C 1
ATOM 753 O O . GLU A 1 94 ? -33.287 1.799 35.727 1.00 97.25 94 GLU A O 1
ATOM 758 N N . ASN A 1 95 ? -32.757 2.547 33.683 1.00 96.50 95 ASN A N 1
ATOM 759 C CA . ASN A 1 95 ? -33.848 3.521 33.609 1.00 96.50 95 ASN A CA 1
ATOM 760 C C . ASN A 1 95 ? -35.225 2.867 33.755 1.00 96.50 95 ASN A C 1
ATOM 762 O O . ASN A 1 95 ? -36.055 3.370 34.510 1.00 96.50 95 ASN A O 1
ATOM 766 N N . HIS A 1 96 ? -35.479 1.742 33.083 1.00 96.19 96 HIS A N 1
ATOM 767 C CA . HIS A 1 96 ? -36.732 1.004 33.252 1.00 96.19 96 HIS A CA 1
ATOM 768 C C . HIS A 1 96 ? -36.908 0.488 34.683 1.00 96.19 96 HIS A C 1
ATOM 770 O O . HIS A 1 96 ? -37.997 0.602 35.246 1.00 96.19 96 HIS A O 1
ATOM 776 N N . SER A 1 97 ? -35.837 -0.017 35.298 1.00 95.25 97 SER A N 1
ATOM 777 C CA . SER A 1 97 ? -35.854 -0.478 36.690 1.00 95.25 97 SER A CA 1
ATOM 778 C C . SER A 1 97 ? -36.180 0.669 37.652 1.00 95.25 97 SER A C 1
ATOM 780 O O . SER A 1 97 ? -37.085 0.543 38.474 1.00 95.25 97 SER A O 1
ATOM 782 N N . LEU A 1 98 ? -35.527 1.824 37.501 1.00 95.38 98 LEU A N 1
ATOM 783 C CA . LEU A 1 98 ? -35.795 3.024 38.299 1.00 95.38 98 LEU A CA 1
ATOM 784 C C . LEU A 1 98 ? -37.226 3.543 38.101 1.00 95.38 98 LEU A C 1
ATOM 786 O O . LEU A 1 98 ? -37.913 3.826 39.080 1.00 95.38 98 LEU A O 1
ATOM 790 N N . GLN A 1 99 ? -37.711 3.610 36.858 1.00 93.00 99 GLN A N 1
ATOM 791 C CA . GLN A 1 99 ? -39.096 3.994 36.563 1.00 93.00 99 GLN A CA 1
ATOM 792 C C . GLN A 1 99 ? -40.103 3.034 37.205 1.00 93.00 99 GLN A C 1
ATOM 794 O O . GLN A 1 99 ? -41.121 3.481 37.728 1.00 93.00 99 GLN A O 1
ATOM 799 N N . SER A 1 100 ? -39.821 1.728 37.214 1.00 91.75 100 SER A N 1
ATOM 800 C CA . SER A 1 100 ? -40.691 0.736 37.855 1.00 91.75 100 SER A CA 1
ATOM 801 C C . SER A 1 100 ? -40.777 0.927 39.372 1.00 91.75 100 SER A C 1
ATOM 803 O O . SER A 1 100 ? -41.857 0.784 39.937 1.00 91.75 100 SER A O 1
ATOM 805 N N . LEU A 1 101 ? -39.680 1.327 40.024 1.00 90.25 101 LEU A N 1
ATOM 806 C CA . LEU A 1 101 ? -39.651 1.626 41.459 1.00 90.25 101 LEU A CA 1
ATOM 807 C C . LEU A 1 101 ? -40.432 2.904 41.786 1.00 90.25 101 LEU A C 1
ATOM 809 O O . LEU A 1 101 ? -41.185 2.935 42.756 1.00 90.25 101 LEU A O 1
ATOM 813 N N . VAL A 1 102 ? -40.288 3.943 40.958 1.00 86.69 102 VAL A N 1
ATOM 814 C CA . VAL A 1 102 ? -41.027 5.205 41.116 1.00 86.69 102 VAL A CA 1
ATOM 815 C C . VAL A 1 102 ? -42.527 4.990 40.892 1.00 86.69 102 VAL A C 1
ATOM 817 O O . VAL A 1 102 ? -43.342 5.447 41.691 1.00 86.69 102 VAL A O 1
ATOM 820 N N . ASN A 1 103 ? -42.903 4.239 39.855 1.00 79.25 103 ASN A N 1
ATOM 821 C CA . ASN A 1 103 ? -44.304 3.998 39.503 1.00 79.25 103 ASN A CA 1
ATOM 822 C C . ASN A 1 103 ? -44.970 2.920 40.377 1.00 79.25 103 ASN A C 1
ATOM 824 O O . ASN A 1 103 ? -46.183 2.948 40.569 1.00 79.25 103 ASN A O 1
ATOM 828 N N . GLY A 1 104 ? -44.196 1.986 40.935 1.00 62.03 104 GLY A N 1
ATOM 829 C CA . GLY A 1 104 ? -44.663 0.969 41.882 1.00 62.03 104 GLY A CA 1
ATOM 830 C C . GLY A 1 104 ? -44.905 1.493 43.304 1.00 62.03 104 GLY A C 1
ATOM 831 O O . GLY A 1 104 ? -45.446 0.765 44.132 1.00 62.03 104 GLY A O 1
ATOM 832 N N . SER A 1 105 ? -44.545 2.751 43.589 1.00 51.59 105 SER A N 1
ATOM 833 C CA . SER A 1 105 ? -44.748 3.412 44.887 1.00 51.59 105 SER A CA 1
ATOM 834 C C . SER A 1 105 ? -45.993 4.318 44.945 1.00 51.59 105 SER A C 1
ATOM 836 O O . SER A 1 105 ? -46.111 5.141 45.856 1.00 51.59 105 SER A O 1
ATOM 838 N N . ALA A 1 106 ? -46.946 4.179 44.021 1.00 46.75 106 ALA A N 1
ATOM 839 C CA . ALA A 1 106 ? -48.267 4.790 44.159 1.00 46.75 106 ALA A CA 1
ATOM 840 C C . ALA A 1 106 ? -49.261 3.742 44.696 1.00 46.75 106 ALA A C 1
ATOM 842 O O . ALA A 1 106 ? -49.623 2.822 43.956 1.00 46.75 106 ALA A O 1
ATOM 843 N N . PRO A 1 107 ? -49.730 3.828 45.960 1.00 49.62 107 PRO A N 1
ATOM 844 C CA . PRO A 1 107 ? -50.859 3.017 46.377 1.00 49.62 107 PRO A CA 1
ATOM 845 C C . PRO A 1 107 ? -52.066 3.420 45.534 1.00 49.62 107 PRO A C 1
ATOM 847 O O . PRO A 1 107 ? -52.387 4.601 45.402 1.00 49.62 107 PRO A O 1
ATOM 850 N N . SER A 1 108 ? -52.723 2.408 44.978 1.00 50.28 108 SER A N 1
ATOM 851 C CA . SER A 1 108 ? -54.052 2.487 44.385 1.00 50.28 108 SER A CA 1
ATOM 852 C C . SER A 1 108 ? -54.994 3.289 45.293 1.00 50.28 108 SER A C 1
ATOM 854 O O . SER A 1 108 ? -55.583 2.745 46.225 1.00 50.28 108 SER A O 1
ATOM 856 N N . SER A 1 109 ? -55.153 4.576 44.997 1.00 50.56 109 SER A N 1
ATOM 857 C CA . SER A 1 109 ? -56.253 5.405 45.467 1.00 50.56 109 SER A CA 1
ATOM 858 C C . SER A 1 109 ? -56.932 6.009 44.246 1.00 50.56 109 SER A C 1
ATOM 860 O O . SER A 1 109 ? -56.440 6.934 43.613 1.00 50.56 109 SER A O 1
ATOM 862 N N . THR A 1 110 ? -58.030 5.352 43.895 1.00 53.59 110 THR A N 1
ATOM 863 C CA . THR A 1 110 ? -59.250 5.828 43.241 1.00 53.59 110 THR A CA 1
ATOM 864 C C . THR A 1 110 ? -59.231 7.184 42.507 1.00 53.59 110 THR A C 1
ATOM 866 O O . THR A 1 110 ? -59.104 8.248 43.106 1.00 53.59 110 THR A O 1
ATOM 869 N N . HIS A 1 111 ? -59.640 7.091 41.237 1.00 53.62 111 HIS A N 1
ATOM 870 C CA . HIS A 1 111 ? -60.375 8.081 40.439 1.00 53.62 111 HIS A CA 1
ATOM 871 C C . HIS A 1 111 ? -59.597 9.151 39.633 1.00 53.62 111 HIS A C 1
ATOM 873 O O . HIS A 1 111 ? -58.709 9.831 40.131 1.00 53.62 111 HIS A O 1
ATOM 879 N N . CYS A 1 112 ? -60.089 9.316 38.392 1.00 46.41 112 CYS A N 1
ATOM 880 C CA . CYS A 1 112 ? -60.084 10.510 37.532 1.00 46.41 112 CYS A CA 1
ATOM 881 C C . CYS A 1 112 ? -58.784 10.942 36.828 1.00 46.41 112 CYS A C 1
ATOM 883 O O . CYS A 1 112 ? -57.939 11.605 37.410 1.00 46.41 112 CYS A O 1
ATOM 885 N N . CYS A 1 113 ? -58.676 10.714 35.511 1.00 34.78 113 CYS A N 1
ATOM 886 C CA . CYS A 1 113 ? -59.227 11.588 34.455 1.00 34.78 113 CYS A CA 1
ATOM 887 C C . CYS A 1 113 ? -58.582 11.297 33.082 1.00 34.78 113 CYS A C 1
ATOM 889 O O . CYS A 1 113 ? -57.418 10.926 32.980 1.00 34.78 113 CYS A O 1
ATOM 891 N N . SER A 1 114 ? -59.388 11.453 32.034 1.00 57.62 114 SER A N 1
ATOM 892 C CA . SER A 1 114 ? -59.108 11.174 30.621 1.00 57.62 114 SER A CA 1
ATOM 893 C C . SER A 1 114 ? -58.125 12.140 29.932 1.00 57.62 114 SER A C 1
ATOM 895 O O . SER A 1 114 ? -57.996 13.288 30.349 1.00 57.62 114 SER A O 1
ATOM 897 N N . SER A 1 115 ? -57.632 11.685 28.764 1.00 50.56 115 SER A N 1
ATOM 898 C CA . SER A 1 115 ? -57.136 12.468 27.602 1.00 50.56 115 SER A CA 1
ATOM 899 C C . SER A 1 115 ? -55.676 12.965 27.704 1.00 50.56 115 SER A C 1
ATOM 901 O O . SER A 1 115 ? -55.271 13.465 28.739 1.00 50.56 115 SER A O 1
ATOM 903 N N . SER A 1 116 ? -54.786 12.854 26.707 1.00 50.22 116 SER A N 1
ATOM 904 C CA . SER A 1 116 ? -54.955 12.742 25.252 1.00 50.22 116 SER A CA 1
ATOM 905 C C . SER A 1 116 ? -53.801 11.955 24.608 1.00 50.22 116 SER A C 1
ATOM 907 O O . SER A 1 116 ? -52.631 12.213 24.873 1.00 50.22 116 SER A O 1
ATOM 909 N N . GLN A 1 117 ? -54.144 11.028 23.711 1.00 55.00 117 GLN A N 1
ATOM 910 C CA . GLN A 1 117 ? -53.250 10.536 22.662 1.00 55.00 117 GLN A CA 1
ATOM 911 C C . GLN A 1 117 ? -53.127 11.633 21.603 1.00 55.00 117 GLN A C 1
ATOM 913 O O . GLN A 1 117 ? -54.166 12.010 21.080 1.00 55.00 117 GLN A O 1
ATOM 918 N N . THR A 1 118 ? -51.914 12.100 21.293 1.00 50.44 118 THR A N 1
ATOM 919 C CA . THR A 1 118 ? -51.452 12.532 19.952 1.00 50.44 118 THR A CA 1
ATOM 920 C C . THR A 1 118 ? -50.125 13.281 20.093 1.00 50.44 118 THR A C 1
ATOM 922 O O . THR A 1 118 ? -50.136 14.498 20.142 1.00 50.44 118 THR A O 1
ATOM 925 N N . GLU A 1 119 ? -48.988 12.583 20.167 1.00 52.88 119 GLU A N 1
ATOM 926 C CA . GLU A 1 119 ? -47.670 13.180 19.835 1.00 52.88 119 GLU A CA 1
ATOM 927 C C . GLU A 1 119 ? -46.572 12.107 19.664 1.00 52.88 119 GLU A C 1
ATOM 929 O O . GLU A 1 119 ? -45.641 12.279 18.882 1.00 52.88 119 GLU A O 1
ATOM 934 N N . GLU A 1 120 ? -46.717 10.923 20.273 1.00 47.97 120 GLU A N 1
ATOM 935 C CA . GLU A 1 120 ? -45.662 9.890 20.245 1.00 47.97 120 GLU A CA 1
ATOM 936 C C . GLU A 1 120 ? -45.592 9.048 18.949 1.00 47.97 120 GLU A C 1
ATOM 938 O O . GLU A 1 120 ? -44.582 8.402 18.663 1.00 47.97 120 GLU A O 1
ATOM 943 N N . LEU A 1 121 ? -46.624 9.071 18.097 1.00 48.72 121 LEU A N 1
ATOM 944 C CA . LEU A 1 121 ? -46.606 8.309 16.838 1.00 48.72 121 LEU A CA 1
ATOM 945 C C . LEU A 1 121 ? -45.734 8.954 15.748 1.00 48.72 121 LEU A C 1
ATOM 947 O O . LEU A 1 121 ? -45.271 8.251 14.850 1.00 48.72 121 LEU A O 1
ATOM 951 N N . GLN A 1 122 ? -45.455 10.258 15.829 1.00 50.06 122 GLN A N 1
ATOM 952 C CA . GLN A 1 122 ? -44.680 10.961 14.801 1.00 50.06 122 GLN A CA 1
ATOM 953 C C . GLN A 1 122 ? -43.165 10.785 14.995 1.00 50.06 122 GLN A C 1
ATOM 955 O O . GLN A 1 122 ? -42.424 10.651 14.020 1.00 50.06 122 GLN A O 1
ATOM 960 N N . ALA A 1 123 ? -42.708 10.662 16.247 1.00 46.53 123 ALA A N 1
ATOM 961 C CA . ALA A 1 123 ? -41.304 10.404 16.567 1.00 46.53 123 ALA A CA 1
ATOM 962 C C . ALA A 1 123 ? -40.850 8.993 16.150 1.00 46.53 123 ALA A C 1
ATOM 964 O O . ALA A 1 123 ? -39.694 8.804 15.776 1.00 46.53 123 ALA A O 1
ATOM 965 N N . ARG A 1 124 ? -41.756 8.002 16.146 1.00 49.16 124 ARG A N 1
ATOM 966 C CA . ARG A 1 124 ? -41.426 6.625 15.738 1.00 49.16 124 ARG A CA 1
ATOM 967 C C . ARG A 1 124 ? -41.320 6.426 14.226 1.00 49.16 124 ARG A C 1
ATOM 969 O O . ARG A 1 124 ? -40.557 5.566 13.802 1.00 49.16 124 ARG A O 1
ATOM 976 N N . GLN A 1 125 ? -42.016 7.225 13.416 1.00 48.81 125 GLN A N 1
ATOM 977 C CA . GLN A 1 125 ? -41.968 7.101 11.950 1.00 48.81 125 GLN A CA 1
ATOM 978 C C . GLN A 1 125 ? -40.730 7.763 11.324 1.00 48.81 125 GLN A C 1
ATOM 980 O O . GLN A 1 125 ? -40.314 7.380 10.231 1.00 48.81 125 GLN A O 1
ATOM 985 N N . ALA A 1 126 ? -40.093 8.708 12.025 1.00 40.19 126 ALA A N 1
ATOM 986 C CA . ALA A 1 126 ? -38.904 9.411 11.535 1.00 40.19 126 ALA A CA 1
ATOM 987 C C . ALA A 1 126 ? -37.659 8.509 11.400 1.00 40.19 126 ALA A C 1
ATOM 989 O O . ALA A 1 126 ? -36.764 8.812 10.615 1.00 40.19 126 ALA A O 1
ATOM 990 N N . TRP A 1 127 ? -37.622 7.378 12.111 1.00 41.38 127 TRP A N 1
ATOM 991 C CA . TRP A 1 127 ? -36.507 6.422 12.084 1.00 41.38 127 TRP A CA 1
ATOM 992 C C . TRP A 1 127 ? -36.754 5.222 11.163 1.00 41.38 127 TRP A C 1
ATOM 994 O O . TRP A 1 127 ? -35.904 4.345 11.049 1.00 41.38 127 TRP A O 1
ATOM 1004 N N . SER A 1 128 ? -37.912 5.164 10.498 1.00 44.06 128 SER A N 1
ATOM 1005 C CA . SER A 1 128 ? -38.285 4.059 9.603 1.00 44.06 128 SER A CA 1
ATOM 1006 C C . SER A 1 128 ? -37.995 4.346 8.128 1.00 44.06 128 SER A C 1
ATOM 1008 O O . SER A 1 128 ? -38.490 3.626 7.263 1.00 44.06 128 SER A O 1
ATOM 1010 N N . ARG A 1 129 ? -37.227 5.396 7.808 1.00 46.44 129 ARG A N 1
ATOM 1011 C CA . ARG A 1 129 ? -36.807 5.672 6.431 1.00 46.44 129 ARG A CA 1
ATOM 1012 C C . ARG A 1 129 ? -35.510 4.909 6.145 1.00 46.44 129 ARG A C 1
ATOM 1014 O O . ARG A 1 129 ? -34.513 5.196 6.806 1.00 46.44 129 ARG A O 1
ATOM 1021 N N . PRO A 1 130 ? -35.480 3.977 5.175 1.00 48.66 130 PRO A N 1
ATOM 1022 C CA . PRO A 1 130 ? -34.222 3.440 4.682 1.00 48.66 130 PRO A CA 1
ATOM 1023 C C . PRO A 1 130 ? -33.424 4.612 4.109 1.00 48.66 130 PRO A C 1
ATOM 1025 O O . PRO A 1 130 ? -33.843 5.234 3.131 1.00 48.66 130 PRO A O 1
ATOM 1028 N N . LEU A 1 131 ? -32.322 4.977 4.764 1.00 50.97 131 LEU A N 1
ATOM 1029 C CA . LEU A 1 131 ? -31.310 5.801 4.125 1.00 50.97 131 LEU A CA 1
ATOM 1030 C C . LEU A 1 131 ? -30.689 4.929 3.040 1.00 50.97 131 LEU A C 1
ATOM 1032 O O . LEU A 1 131 ? -29.972 3.977 3.346 1.00 50.97 131 LEU A O 1
ATOM 1036 N N . ASP A 1 132 ? -31.022 5.241 1.790 1.00 50.00 132 ASP A N 1
ATOM 1037 C CA . ASP A 1 132 ? -30.242 4.828 0.631 1.00 50.00 132 ASP A CA 1
ATOM 1038 C C . ASP A 1 132 ? -28.777 5.154 0.943 1.00 50.00 132 ASP A C 1
ATOM 1040 O O . ASP A 1 132 ? -28.414 6.314 1.171 1.00 50.00 132 ASP A O 1
ATOM 1044 N N . GLY A 1 133 ? -27.958 4.112 1.087 1.00 45.47 133 GLY A N 1
ATOM 1045 C CA . GLY A 1 133 ? -26.533 4.275 1.328 1.00 45.47 133 GLY A CA 1
ATOM 1046 C C . GLY A 1 133 ? -25.905 4.996 0.135 1.00 45.47 133 GLY A C 1
ATOM 1047 O O . GLY A 1 133 ? -26.368 4.813 -0.994 1.00 45.47 133 GLY A O 1
ATOM 1048 N N . PRO A 1 134 ? -24.849 5.804 0.328 1.00 42.69 134 PRO A N 1
ATOM 1049 C CA . PRO A 1 134 ? -24.105 6.308 -0.809 1.00 42.69 134 PRO A CA 1
ATOM 1050 C C . PRO A 1 134 ? -23.543 5.092 -1.546 1.00 42.69 134 PRO A C 1
ATOM 1052 O O . PRO A 1 134 ? -22.686 4.375 -1.026 1.00 42.69 134 PRO A O 1
ATOM 1055 N N . GLN A 1 135 ? -24.079 4.845 -2.741 1.00 43.88 135 GLN A N 1
ATOM 1056 C CA . GLN A 1 135 ? -23.482 3.973 -3.738 1.00 43.88 135 GLN A CA 1
ATOM 1057 C C . GLN A 1 135 ? -22.045 4.455 -3.910 1.00 43.88 135 GLN A C 1
ATOM 1059 O O . GLN A 1 135 ? -21.793 5.480 -4.543 1.00 43.88 135 GLN A O 1
ATOM 1064 N N . VAL A 1 136 ? -21.100 3.752 -3.289 1.00 44.31 136 VAL A N 1
ATOM 1065 C CA . VAL A 1 136 ? -19.685 3.889 -3.608 1.00 44.31 136 VAL A CA 1
ATOM 1066 C C . VAL A 1 136 ? -19.528 3.306 -5.002 1.00 44.31 136 VAL A C 1
ATOM 1068 O O . VAL A 1 136 ? -19.270 2.120 -5.185 1.00 44.31 136 VAL A O 1
ATOM 1071 N N . GLY A 1 137 ? -19.812 4.153 -5.991 1.00 39.19 137 GLY A N 1
ATOM 1072 C CA . GLY A 1 137 ? -19.553 3.885 -7.386 1.00 39.19 137 GLY A CA 1
ATOM 1073 C C . GLY A 1 137 ? -18.099 3.475 -7.507 1.00 39.19 137 GLY A C 1
ATOM 1074 O O . GLY A 1 137 ? -17.184 4.259 -7.265 1.00 39.19 137 GLY A O 1
ATOM 1075 N N . SER A 1 138 ? -17.899 2.215 -7.854 1.00 49.44 138 SER A N 1
ATOM 1076 C CA . SER A 1 138 ? -16.666 1.684 -8.398 1.00 49.44 138 SER A CA 1
ATOM 1077 C C . SER A 1 138 ? -16.433 2.290 -9.786 1.00 49.44 138 SER A C 1
ATOM 1079 O O . SER A 1 138 ? -16.421 1.591 -10.792 1.00 49.44 138 SER A O 1
ATOM 1081 N N . GLU A 1 139 ? -16.238 3.606 -9.853 1.00 42.88 139 GLU A N 1
ATOM 1082 C CA . GLU A 1 139 ? -15.595 4.252 -10.991 1.00 42.88 139 GLU A CA 1
ATOM 1083 C C . GLU A 1 139 ? -14.118 4.411 -10.654 1.00 42.88 139 GLU A C 1
ATOM 1085 O O . GLU A 1 139 ? -13.661 5.389 -10.065 1.00 42.88 139 GLU A O 1
ATOM 1090 N N . ILE A 1 140 ? -13.355 3.388 -11.032 1.00 51.44 140 ILE A N 1
ATOM 1091 C CA . ILE A 1 140 ? -11.915 3.511 -11.219 1.00 51.44 140 ILE A CA 1
ATOM 1092 C C . ILE A 1 140 ? -11.733 4.445 -12.420 1.00 51.44 140 ILE A C 1
ATOM 1094 O O . ILE A 1 140 ? -11.676 4.006 -13.568 1.00 51.44 140 ILE A O 1
ATOM 1098 N N . LEU A 1 141 ? -11.700 5.752 -12.158 1.00 44.59 141 LEU A N 1
ATOM 1099 C CA . LEU A 1 141 ? -11.353 6.754 -13.154 1.00 44.59 141 LEU A CA 1
ATOM 1100 C C . LEU A 1 141 ? -9.843 6.665 -13.399 1.00 44.59 141 LEU A C 1
ATOM 1102 O O . LEU A 1 141 ? -9.039 7.307 -12.723 1.00 44.59 141 LEU A O 1
ATOM 1106 N N . PHE A 1 142 ? -9.448 5.817 -14.349 1.00 49.72 142 PHE A N 1
ATOM 1107 C CA . PHE A 1 142 ? -8.102 5.865 -14.908 1.00 49.72 142 PHE A CA 1
ATOM 1108 C C . PHE A 1 142 ? -7.894 7.239 -15.563 1.00 49.72 142 PHE A C 1
ATOM 1110 O O . PHE A 1 142 ? -8.736 7.653 -16.368 1.00 49.72 142 PHE A O 1
ATOM 1117 N N . PRO A 1 143 ? -6.800 7.962 -15.263 1.00 59.91 143 PRO A N 1
ATOM 1118 C CA . PRO A 1 143 ? -6.516 9.210 -15.949 1.00 59.91 143 PRO A CA 1
ATOM 1119 C C . PRO A 1 143 ? -6.272 8.922 -17.435 1.00 59.91 143 PRO A C 1
ATOM 1121 O O . PRO A 1 143 ? -5.400 8.131 -17.795 1.00 59.91 143 PRO A O 1
ATOM 1124 N N . HIS A 1 144 ? -7.074 9.561 -18.288 1.00 45.50 144 HIS A N 1
ATOM 1125 C CA . HIS A 1 144 ? -6.870 9.624 -19.732 1.00 45.50 144 HIS A CA 1
ATOM 1126 C C . HIS A 1 144 ? -5.475 10.196 -20.007 1.00 45.50 144 HIS A C 1
ATOM 1128 O O . HIS A 1 144 ? -5.207 11.368 -19.741 1.00 45.50 144 HIS A O 1
ATOM 1134 N N . ILE A 1 145 ? -4.580 9.357 -20.525 1.00 53.16 145 ILE A N 1
ATOM 1135 C CA . ILE A 1 145 ? -3.295 9.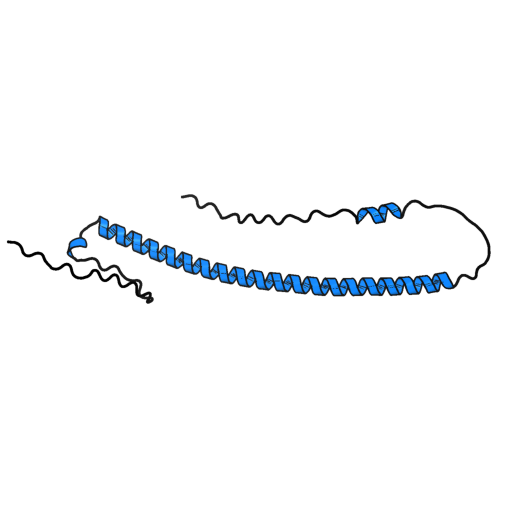794 -21.059 1.00 53.16 145 ILE A CA 1
ATOM 1136 C C . ILE A 1 145 ? -3.575 10.322 -22.466 1.00 53.16 145 ILE A C 1
ATOM 1138 O O . ILE A 1 145 ? -3.897 9.550 -23.367 1.00 53.16 145 ILE A O 1
ATOM 1142 N N . HIS A 1 146 ? -3.500 11.642 -22.637 1.00 53.00 146 HIS A N 1
ATOM 1143 C CA . HIS A 1 146 ? -3.440 12.247 -23.962 1.00 53.00 146 HIS A CA 1
ATOM 1144 C C . HIS A 1 146 ? -2.087 11.903 -24.596 1.00 53.00 146 HIS A C 1
ATOM 1146 O O . HIS A 1 146 ? -1.038 12.226 -24.037 1.00 53.00 146 HIS A O 1
ATOM 1152 N N . THR A 1 147 ? -2.157 11.200 -25.727 1.00 54.81 147 THR A N 1
ATOM 1153 C CA . THR A 1 147 ? -1.096 11.049 -26.738 1.00 54.81 147 THR A CA 1
ATOM 1154 C C . THR A 1 147 ? -0.597 12.385 -27.254 1.00 54.81 147 THR A C 1
ATOM 1156 O O . THR A 1 147 ? -1.461 13.272 -27.453 1.00 54.81 147 THR A O 1
#

Sequence (147 aa):
MVQPQPDGPMQWDMSGEESGGTLRVPPELASNEVVTRLLGDNQQLREALQRSNLALRQRCEEMEGWQQRTRGEREFLSCRFQEARALVERLAQENHSLQSLVNGSAPSSTHCCSSSQTEELQARQAWSRPLDGPQVGSEILFPHIHT

Foldseek 3Di:
DDDDDDPDDPPPPPPPDPPPPQPDDDPVCPPPPVVVVVSVVVVVVVVVVVVVVVVVVVVVVVVVVVVVVVVVVVVVVVVVVVVVVVVVVVVVVVVVVVVCVVVVPDPDDDDDDDDDDDDVVVVVVVPVDPDPPPPPPPPPPDDDDDD

InterPro domains:
  IPR021063 NF-kappa-B essential modulator NEMO, N-terminal [PF11577] (30-95)
  IPR051301 Optineurin/NF-kappa-B Essential Modulator [PTHR31553] (1-116)

Organism: NCBI:txid8208

pLDDT: mean 73.73, std 23.21, range [34.78, 98.75]

Radius of gyration: 38.9 Å; chains: 1; bounding box: 92×33×103 Å

Secondary structure (DSSP, 8-state):
-PPPP------------SS-------TTTTT-HHHHHHHHHHHHHHHHHHHHHHHHHHHHHHHHHHHHHHHHHHHHHHHHHHHHHHHHHHHHHHHHHHHHHHHTT-------------SHHHHHHTT-S------------------